Protein AF-A0A2S4N7K1-F1 (afdb_monomer)

Mean predicted aligned error: 11.55 Å

Secondary structure (DSSP, 8-state):
--HHHHHHHHHHHHHHHHHHHHHHSPPPHHHHHHHTTTTTTHHHHHHHHHHHHHHHHHHHHHHHHHH-HHHHHHHHHHHHHHHHHHHT--

Foldseek 3Di:
DPVVVVCCVVCVCVVVVVVCVCVVDPDDPVCVVVCVVPVVPPVVVVCVVVVVVVVVVVVVVVVVCVPPVVNVVVVVVVVVVVVVVVVVVD

pLDDT: mean 71.56, std 12.01, range [43.19, 93.19]

Organism: NCBI:txid1121886

Sequence (90 aa):
MKSSNVILGFLGGMAVGAVLGVLLAPEKGSETRKKLKEQGEDLVNNLKSNFDDLASKVASKADELLSKENVAEEVEHNLENLKNINKNIL

Solvent-accessible surface area (backbone atoms only — not comparable to full-atom values): 5088 Å² total; per-residue (Å²): 142,57,64,75,56,52,49,50,46,45,49,42,47,44,49,51,46,43,52,49,43,44,70,75,55,69,76,57,68,70,51,54,54,44,30,70,72,61,43,61,58,66,56,52,52,55,51,51,58,53,48,52,55,50,53,50,51,51,54,54,51,51,53,53,52,69,67,38,63,66,52,56,48,51,53,48,50,53,53,49,53,62,54,52,62,64,59,76,77,109

InterPro domains:
  IPR024623 Uncharacterised protein family YtxH [PF12732] (7-68)
  IPR052928 Uncharacterized desiccation-related membrane-associated [PTHR35792] (4-84)

Radius of gyration: 20.52 Å; Cα contacts (8 Å, |Δi|>4): 15; chains: 1; bounding box: 37×23×63 Å

Structure (mmCIF, N/CA/C/O backbone):
data_AF-A0A2S4N7K1-F1
#
_entry.id   AF-A0A2S4N7K1-F1
#
loop_
_atom_site.group_PDB
_atom_site.id
_atom_site.type_symbol
_atom_site.label_atom_id
_atom_site.label_alt_id
_atom_site.label_comp_id
_atom_site.label_asym_id
_atom_site.label_entity_id
_atom_site.label_seq_id
_atom_site.pdbx_PDB_ins_code
_atom_site.Cartn_x
_atom_site.Cartn_y
_atom_site.Cartn_z
_atom_site.occupancy
_atom_site.B_iso_or_equiv
_atom_site.auth_seq_id
_atom_site.auth_comp_id
_atom_site.auth_asym_id
_atom_site.auth_atom_id
_atom_site.pdbx_PDB_model_num
ATOM 1 N N . MET A 1 1 ? -0.400 12.758 -24.418 1.00 50.53 1 MET A N 1
ATOM 2 C CA . MET A 1 1 ? -1.476 11.909 -23.854 1.00 50.53 1 MET A CA 1
ATOM 3 C C . MET A 1 1 ? -0.845 10.604 -23.355 1.00 50.53 1 MET A C 1
ATOM 5 O O . MET A 1 1 ? -0.568 9.752 -24.178 1.00 50.53 1 MET A O 1
ATOM 9 N N . LYS A 1 2 ? -0.475 10.473 -22.069 1.00 60.00 2 LYS A N 1
ATOM 10 C CA . LYS A 1 2 ? 0.072 9.209 -21.496 1.00 60.00 2 LYS A CA 1
ATOM 11 C C . LYS A 1 2 ? -0.074 9.125 -19.970 1.00 60.00 2 LYS A C 1
ATOM 13 O O . LYS A 1 2 ? -0.382 8.060 -19.458 1.00 60.00 2 LYS A O 1
ATOM 18 N N . SER A 1 3 ? 0.014 10.254 -19.261 1.00 62.22 3 SER A N 1
ATOM 19 C CA . SER A 1 3 ? -0.198 10.313 -17.803 1.00 62.22 3 SER A CA 1
ATOM 20 C C . SER A 1 3 ? -1.608 9.871 -17.370 1.00 62.22 3 SER A C 1
ATOM 22 O O . SER A 1 3 ? -1.730 9.071 -16.449 1.00 62.22 3 SER A O 1
ATOM 24 N N . SER A 1 4 ? -2.661 10.247 -18.116 1.00 69.50 4 SER A N 1
ATOM 25 C CA . SER A 1 4 ? -4.029 9.747 -17.874 1.00 69.50 4 SER A CA 1
ATOM 26 C C . SER A 1 4 ? -4.112 8.219 -17.889 1.00 69.50 4 SER A C 1
ATOM 28 O O . SER A 1 4 ? -4.934 7.665 -17.179 1.00 69.50 4 SER A O 1
ATOM 30 N N . ASN A 1 5 ? -3.256 7.540 -18.658 1.00 71.75 5 ASN A N 1
ATOM 31 C CA . ASN A 1 5 ? -3.268 6.083 -18.774 1.00 71.75 5 ASN A CA 1
ATOM 32 C C . ASN A 1 5 ? -2.371 5.411 -17.728 1.00 71.75 5 ASN A C 1
ATOM 34 O O . ASN A 1 5 ? -2.693 4.319 -17.285 1.00 71.75 5 ASN A O 1
ATOM 38 N N . VAL A 1 6 ? -1.279 6.053 -17.295 1.00 84.06 6 VAL A N 1
ATOM 39 C CA . VAL A 1 6 ? -0.431 5.539 -16.204 1.00 84.06 6 VAL A CA 1
ATOM 40 C C . VAL A 1 6 ? -1.104 5.740 -14.854 1.00 84.06 6 VAL A C 1
ATOM 42 O O . VAL A 1 6 ? -1.034 4.855 -14.020 1.00 84.06 6 VAL A O 1
ATOM 45 N N . ILE A 1 7 ? -1.813 6.850 -14.642 1.00 85.62 7 ILE A N 1
ATOM 46 C CA . ILE A 1 7 ? -2.579 7.087 -13.411 1.00 85.62 7 ILE A CA 1
ATOM 47 C C . ILE A 1 7 ? -3.834 6.238 -13.410 1.00 85.62 7 ILE A C 1
ATOM 49 O O . ILE A 1 7 ? -4.139 5.626 -12.400 1.00 85.62 7 ILE A O 1
ATOM 53 N N . LEU A 1 8 ? -4.539 6.133 -14.534 1.00 86.38 8 LEU A N 1
ATOM 54 C CA . LEU A 1 8 ? -5.639 5.182 -14.620 1.00 86.38 8 LEU A CA 1
ATOM 55 C C . LEU A 1 8 ? -5.134 3.736 -14.512 1.00 86.38 8 LEU A C 1
ATOM 57 O O . LEU A 1 8 ? -5.848 2.891 -13.998 1.00 86.38 8 LEU A O 1
ATOM 61 N N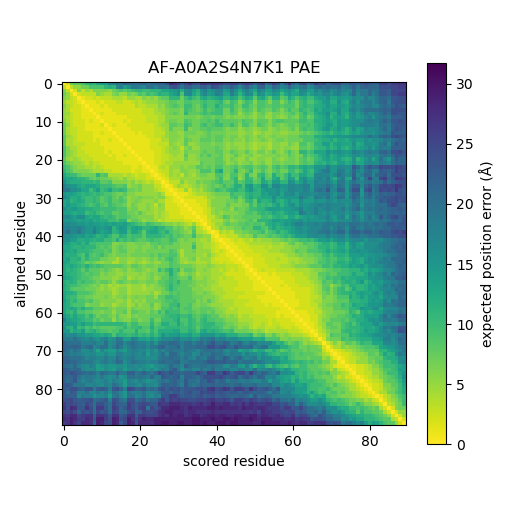 . GLY A 1 9 ? -3.892 3.462 -14.913 1.00 86.81 9 GLY A N 1
ATOM 62 C CA . GLY A 1 9 ? -3.2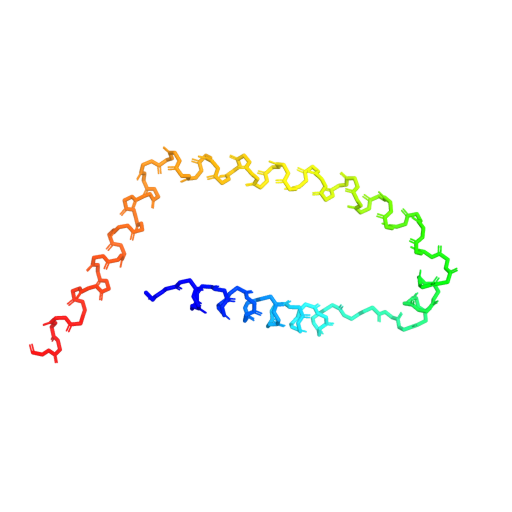25 2.173 -14.740 1.00 86.81 9 GLY A CA 1
ATOM 63 C C . GLY A 1 9 ? -2.705 1.922 -13.324 1.00 86.81 9 GLY A C 1
ATOM 64 O O . GLY A 1 9 ? -2.747 0.789 -12.872 1.00 86.81 9 GLY A O 1
ATOM 65 N N . PHE A 1 10 ? -2.271 2.948 -12.593 1.00 91.69 10 PHE A N 1
ATOM 66 C CA . PHE A 1 10 ? -1.795 2.852 -11.214 1.00 91.69 10 PHE A CA 1
ATOM 67 C C . PHE A 1 10 ? -2.942 2.927 -10.220 1.00 91.69 10 PHE A C 1
ATOM 69 O O . PHE A 1 10 ? -2.940 2.170 -9.274 1.00 91.69 10 PHE A O 1
ATOM 76 N N . LEU A 1 11 ? -3.944 3.779 -10.434 1.00 90.81 11 LEU A N 1
ATOM 77 C CA . LEU A 1 11 ? -5.188 3.804 -9.667 1.00 90.81 11 LEU A CA 1
ATOM 78 C C . LEU A 1 11 ? -6.063 2.627 -10.052 1.00 90.81 11 LEU A C 1
ATOM 80 O O . LEU A 1 11 ? -6.688 2.039 -9.190 1.00 90.81 11 LEU A O 1
ATOM 84 N N . GLY A 1 12 ? -6.057 2.236 -11.322 1.00 92.56 12 GLY A N 1
ATOM 85 C CA . GLY A 1 12 ? -6.543 0.930 -11.732 1.00 92.56 12 GLY A CA 1
ATOM 86 C C . GLY A 1 12 ? -5.781 -0.145 -10.976 1.00 92.56 12 GLY A C 1
ATOM 87 O O . GLY A 1 12 ? -6.398 -0.933 -10.294 1.00 92.56 12 GLY A O 1
ATOM 88 N N . GLY A 1 13 ? -4.453 -0.117 -10.971 1.00 90.56 13 GLY A N 1
ATOM 89 C CA . GLY A 1 13 ? -3.597 -1.089 -10.291 1.00 90.56 13 GLY A CA 1
ATOM 90 C C . GLY A 1 13 ? -3.670 -1.057 -8.765 1.00 90.56 13 GLY A C 1
ATOM 91 O O . GLY A 1 13 ? -3.468 -2.087 -8.144 1.00 90.56 13 GLY A O 1
ATOM 92 N N . MET A 1 14 ? -4.011 0.076 -8.156 1.00 93.19 14 MET A N 1
ATOM 93 C CA . MET A 1 14 ? -4.204 0.267 -6.722 1.00 93.19 14 MET A CA 1
ATOM 94 C C . MET A 1 14 ? -5.630 -0.039 -6.332 1.00 93.19 14 MET A C 1
ATOM 96 O O . MET A 1 14 ? -5.830 -0.582 -5.271 1.00 93.19 14 MET A O 1
ATOM 100 N N . ALA A 1 15 ? -6.631 0.324 -7.124 1.00 92.19 15 ALA A N 1
ATOM 101 C CA . ALA A 1 15 ? -8.019 -0.002 -6.842 1.00 92.19 15 ALA A CA 1
ATOM 102 C C . ALA A 1 15 ? -8.223 -1.486 -7.080 1.00 92.19 15 ALA A C 1
ATOM 104 O O . ALA A 1 15 ? -8.707 -2.173 -6.200 1.00 92.19 15 ALA A O 1
ATOM 105 N N . VAL A 1 16 ? -7.749 -2.009 -8.207 1.00 92.94 16 VAL A N 1
ATOM 106 C CA . VAL A 1 16 ? -7.615 -3.447 -8.422 1.00 92.94 16 VAL A CA 1
ATOM 107 C C . VAL A 1 16 ? -6.701 -4.019 -7.348 1.00 92.94 16 VAL A C 1
ATOM 109 O O . VAL A 1 16 ? -7.099 -4.960 -6.697 1.00 92.94 16 VAL A O 1
ATOM 112 N N . GLY A 1 17 ? -5.553 -3.426 -7.040 1.00 86.81 17 GLY A N 1
ATOM 113 C CA . GLY A 1 17 ? -4.624 -3.942 -6.027 1.00 86.81 17 GLY A CA 1
ATOM 114 C C . GLY A 1 17 ? -5.128 -3.888 -4.586 1.00 86.81 17 GLY A C 1
ATOM 115 O O . GLY A 1 17 ? -4.717 -4.713 -3.786 1.00 86.81 17 GLY A O 1
ATOM 116 N N . ALA A 1 18 ? -6.032 -2.975 -4.245 1.00 90.44 18 ALA A N 1
ATOM 117 C CA . ALA A 1 18 ? -6.615 -2.788 -2.920 1.00 90.44 18 ALA A CA 1
ATOM 118 C C . ALA A 1 18 ? -7.939 -3.521 -2.809 1.00 90.44 18 ALA A C 1
ATOM 120 O O . ALA A 1 18 ? -8.228 -4.064 -1.760 1.00 90.44 18 ALA A O 1
ATOM 121 N N . VAL A 1 19 ? -8.731 -3.596 -3.875 1.00 91.00 19 VAL A N 1
ATOM 122 C CA . VAL A 1 19 ? -9.876 -4.506 -3.945 1.00 91.00 19 VAL A CA 1
ATOM 123 C C . VAL A 1 19 ? -9.350 -5.922 -3.853 1.00 91.00 19 VAL A C 1
ATOM 125 O O . VAL A 1 19 ? -9.732 -6.646 -2.948 1.00 91.00 19 VAL A O 1
ATOM 128 N N . LEU A 1 20 ? -8.404 -6.294 -4.711 1.00 90.19 20 LEU A N 1
ATOM 129 C CA . LEU A 1 20 ? -7.693 -7.553 -4.580 1.00 90.19 20 LEU A CA 1
ATOM 130 C C . LEU A 1 20 ? -6.995 -7.622 -3.221 1.00 90.19 20 LEU A C 1
ATOM 132 O O . LEU A 1 20 ? -7.109 -8.644 -2.581 1.00 90.19 20 LEU A O 1
ATOM 136 N N . GLY A 1 21 ? -6.363 -6.563 -2.718 1.00 85.00 21 GLY A N 1
ATOM 137 C CA . GLY A 1 21 ? -5.662 -6.566 -1.428 1.00 85.00 21 GLY A CA 1
ATOM 138 C C . GLY A 1 21 ? -6.572 -6.825 -0.226 1.00 85.00 21 GLY A C 1
ATOM 139 O O . GLY A 1 21 ? -6.231 -7.626 0.634 1.00 85.00 21 GLY A O 1
ATOM 140 N N . VAL A 1 22 ? -7.755 -6.216 -0.193 1.00 85.38 22 VAL A N 1
ATOM 141 C CA . VAL A 1 22 ? -8.785 -6.382 0.843 1.00 85.38 22 VAL A CA 1
ATOM 142 C C . VAL A 1 22 ? -9.500 -7.721 0.688 1.00 85.38 22 VAL A C 1
ATOM 144 O O . VAL A 1 22 ? -9.778 -8.384 1.683 1.00 85.38 22 VAL A O 1
ATOM 147 N N . LEU A 1 23 ? -9.792 -8.140 -0.548 1.00 85.94 23 LEU A N 1
ATOM 148 C CA . LEU A 1 23 ? -10.406 -9.442 -0.826 1.00 85.94 23 LEU A CA 1
ATOM 149 C C . LEU A 1 23 ? -9.450 -10.597 -0.513 1.00 85.94 23 LEU A C 1
ATOM 151 O O . LEU A 1 23 ? -9.875 -11.610 0.034 1.00 85.94 23 LEU A O 1
ATOM 155 N N . LEU A 1 24 ? -8.174 -10.450 -0.865 1.00 82.12 24 LEU A N 1
ATOM 156 C CA . LEU A 1 24 ? -7.125 -11.439 -0.622 1.00 82.12 24 LEU A CA 1
ATOM 157 C C . LEU A 1 24 ? -6.702 -11.450 0.850 1.00 82.12 24 LEU A C 1
ATOM 159 O O . LEU A 1 24 ? -6.347 -12.511 1.356 1.00 82.12 24 LEU A O 1
ATOM 163 N N . ALA A 1 25 ? -6.765 -10.314 1.551 1.00 80.50 25 ALA A N 1
ATOM 164 C CA . ALA A 1 25 ? -6.457 -10.215 2.976 1.00 80.50 25 ALA A CA 1
ATOM 165 C C . ALA A 1 25 ? -7.587 -9.516 3.763 1.00 80.50 25 ALA A C 1
ATOM 167 O O . ALA A 1 25 ? -7.477 -8.332 4.098 1.00 80.50 25 ALA A O 1
ATOM 168 N N . PRO A 1 26 ? -8.669 -10.244 4.105 1.00 68.38 26 PRO A N 1
ATOM 169 C CA . PRO A 1 26 ? -9.744 -9.705 4.926 1.00 68.38 26 PRO A CA 1
ATOM 170 C C . PRO A 1 26 ? -9.380 -9.737 6.416 1.00 68.38 26 PRO A C 1
ATOM 172 O O . PRO A 1 26 ? -9.047 -10.781 6.984 1.00 68.38 26 PRO A O 1
ATOM 175 N N . GLU A 1 27 ? -9.505 -8.595 7.089 1.00 73.31 27 GLU A N 1
ATOM 176 C CA . GLU A 1 27 ? -9.392 -8.538 8.547 1.00 73.31 27 GLU A CA 1
ATOM 177 C C . GLU A 1 27 ? -10.662 -9.083 9.229 1.00 73.31 27 GLU A C 1
ATOM 179 O O . GLU A 1 27 ? -11.789 -8.883 8.770 1.00 73.31 27 GLU A O 1
ATOM 184 N N . LYS A 1 28 ? -10.509 -9.773 10.369 1.00 79.88 28 LYS A N 1
ATOM 185 C CA . LYS A 1 28 ? -11.654 -10.254 11.163 1.00 79.88 28 LYS A CA 1
ATOM 186 C C . LYS A 1 28 ? -12.451 -9.062 11.690 1.00 79.88 28 LYS A C 1
ATOM 188 O O . LYS A 1 28 ? -11.922 -8.262 12.449 1.00 79.88 28 LYS A O 1
ATOM 193 N N . GLY A 1 29 ? -13.750 -9.001 11.404 1.00 68.88 29 GLY A N 1
ATOM 194 C CA . GLY A 1 29 ? -14.580 -7.834 11.738 1.00 68.88 29 GLY A CA 1
ATOM 195 C C . GLY A 1 29 ? -14.653 -7.463 13.228 1.00 68.88 29 GLY A C 1
ATOM 196 O O . GLY A 1 29 ? -14.831 -6.292 13.549 1.00 68.88 29 GLY A O 1
ATOM 197 N N . SER A 1 30 ? -14.489 -8.422 14.147 1.00 77.88 30 SER A N 1
ATOM 198 C CA . SER A 1 30 ? -14.357 -8.130 15.586 1.00 77.88 30 SER A CA 1
ATOM 199 C C . SER A 1 30 ? -13.038 -7.426 15.903 1.00 77.88 30 SER A C 1
ATOM 201 O O . SER A 1 30 ? -13.028 -6.489 16.695 1.00 77.88 30 SER A O 1
ATOM 203 N N . GLU A 1 31 ? -11.946 -7.853 15.260 1.00 70.75 31 GLU A N 1
ATOM 204 C CA . GLU A 1 31 ? -10.648 -7.191 15.347 1.00 70.75 31 GLU A CA 1
ATOM 205 C C . GLU A 1 31 ? -10.710 -5.848 14.643 1.00 70.75 31 GLU A C 1
ATOM 207 O O . GLU A 1 31 ? -10.419 -4.897 15.313 1.00 70.75 31 GLU A O 1
ATOM 212 N N . THR A 1 32 ? -11.219 -5.672 13.419 1.00 73.69 32 THR A N 1
ATOM 213 C CA . THR A 1 32 ? -11.372 -4.330 12.803 1.00 73.69 32 THR A CA 1
ATOM 214 C C . THR A 1 32 ? -12.161 -3.363 13.685 1.00 73.69 32 THR A C 1
ATOM 216 O O . THR A 1 32 ? -11.818 -2.192 13.785 1.00 73.69 32 THR A O 1
ATOM 219 N N . ARG A 1 33 ? -13.193 -3.839 14.388 1.00 81.25 33 ARG A N 1
ATOM 220 C CA . ARG A 1 33 ? -13.993 -2.998 15.288 1.00 81.25 33 ARG A CA 1
ATOM 221 C C . ARG A 1 33 ? -13.273 -2.693 16.600 1.00 81.25 33 ARG A C 1
ATOM 223 O O . ARG A 1 33 ? -13.429 -1.603 17.130 1.00 81.25 33 ARG A O 1
ATOM 230 N N . LYS A 1 34 ? -12.479 -3.633 17.111 1.00 74.75 34 LYS A N 1
ATOM 231 C CA . LYS A 1 34 ? -11.602 -3.453 18.275 1.00 74.75 34 LYS A CA 1
ATOM 232 C C . LYS A 1 34 ? -10.316 -2.692 17.916 1.00 74.75 34 LYS A C 1
ATOM 234 O O . LYS A 1 34 ? -9.810 -1.946 18.728 1.00 74.75 34 LYS A O 1
ATOM 239 N N . LYS A 1 35 ? -9.857 -2.774 16.673 1.00 66.50 35 LYS A N 1
ATOM 240 C CA . LYS A 1 35 ? -8.737 -2.082 16.029 1.00 66.50 35 LYS A CA 1
ATOM 241 C C . LYS A 1 35 ? -9.111 -0.624 15.817 1.00 66.50 35 LYS A C 1
ATOM 243 O O . LYS A 1 35 ? -8.368 0.262 16.192 1.00 66.50 35 LYS A O 1
ATOM 248 N N . LEU A 1 36 ? -10.350 -0.386 15.401 1.00 69.00 36 LEU A N 1
ATOM 249 C CA . LEU A 1 36 ? -10.995 0.924 15.391 1.00 69.00 36 LEU A CA 1
ATOM 250 C C . LEU A 1 36 ? -11.214 1.510 16.799 1.00 69.00 36 LEU A C 1
ATOM 252 O O . LEU A 1 36 ? -11.366 2.719 16.927 1.00 69.00 36 LEU A O 1
ATOM 256 N N . LYS A 1 37 ? -11.254 0.673 17.846 1.00 75.50 37 LYS A N 1
ATOM 257 C CA . LYS A 1 37 ? -11.587 1.089 19.220 1.00 75.50 37 LYS A CA 1
ATOM 258 C C . LYS A 1 37 ? -10.382 1.183 20.171 1.00 75.50 37 LYS A C 1
ATOM 260 O O . LYS A 1 37 ? -10.434 1.965 21.107 1.00 75.50 37 LYS A O 1
ATOM 265 N N . GLU A 1 38 ? -9.337 0.394 19.943 1.00 67.69 38 GLU A N 1
ATOM 266 C CA . GLU A 1 38 ? -8.131 0.260 20.779 1.00 67.69 38 GLU A CA 1
ATOM 267 C C . GLU A 1 38 ? -6.843 0.284 19.938 1.00 67.69 38 GLU A C 1
ATOM 269 O O . GLU A 1 38 ? -5.881 0.943 20.305 1.00 67.69 38 GLU A O 1
ATOM 274 N N . GLN A 1 39 ? -6.790 -0.410 18.793 1.00 56.53 39 GLN A N 1
ATOM 275 C CA . GLN A 1 39 ? -5.543 -0.543 18.012 1.00 56.53 39 GLN A CA 1
ATOM 276 C C . GLN A 1 39 ? -5.316 0.604 17.000 1.00 56.53 39 GLN A C 1
ATOM 278 O O . GLN A 1 39 ? -4.387 0.536 16.197 1.00 56.53 39 GLN A O 1
ATOM 283 N N . GLY A 1 40 ? -6.141 1.656 17.022 1.00 58.09 40 GLY A N 1
ATOM 284 C CA . GLY A 1 40 ? -5.977 2.836 16.175 1.00 58.09 40 GLY A CA 1
ATOM 285 C C . GLY A 1 40 ? -4.760 3.668 16.571 1.00 58.09 40 GLY A C 1
ATOM 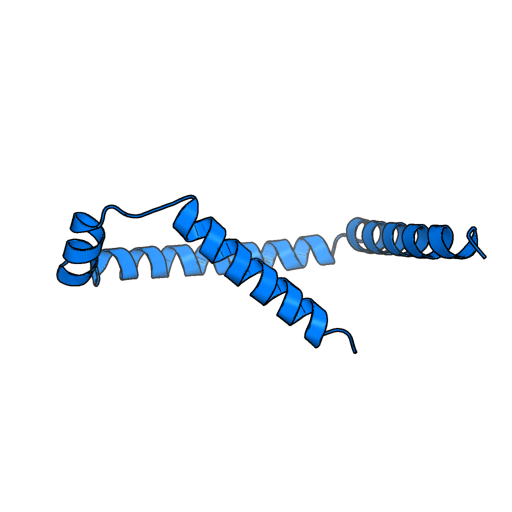286 O O . GLY A 1 40 ? -4.248 4.406 15.738 1.00 58.09 40 GLY A O 1
ATOM 287 N N . GLU A 1 41 ? -4.267 3.527 17.804 1.00 60.06 41 GLU A N 1
ATOM 288 C CA . GLU A 1 41 ? -3.161 4.346 18.306 1.00 60.06 41 GLU A CA 1
ATOM 289 C C . GLU A 1 41 ? -1.787 3.666 18.146 1.00 60.06 41 GLU A C 1
ATOM 291 O O . GLU A 1 41 ? -0.958 4.177 17.400 1.00 60.06 41 GLU A O 1
ATOM 296 N N . ASP A 1 42 ? -1.515 2.488 18.719 1.00 70.19 42 ASP A N 1
ATOM 297 C CA . ASP A 1 42 ? -0.134 1.943 18.721 1.00 70.19 42 ASP A CA 1
ATOM 298 C C . ASP A 1 42 ? 0.281 1.178 17.447 1.00 70.19 42 ASP A C 1
ATOM 300 O O . ASP A 1 42 ? 1.457 1.174 17.057 1.00 70.19 42 ASP A O 1
ATOM 304 N N . LEU A 1 43 ? -0.676 0.550 16.756 1.00 56.66 43 LEU A N 1
ATOM 305 C CA . LEU A 1 43 ? -0.432 -0.189 15.509 1.00 56.66 43 LEU A CA 1
ATOM 306 C C . LEU A 1 43 ? -0.208 0.766 14.332 1.00 56.66 43 LEU A C 1
ATOM 308 O O . LEU A 1 43 ? 0.651 0.522 13.491 1.00 56.66 43 LEU A O 1
ATOM 312 N N . VAL A 1 44 ? -0.930 1.885 14.317 1.00 63.75 44 VAL A N 1
ATOM 313 C CA . VAL A 1 44 ? -0.737 2.993 13.373 1.00 63.75 44 VAL A CA 1
ATOM 314 C C . VAL A 1 44 ? 0.621 3.658 13.580 1.00 63.75 44 VAL A C 1
ATOM 316 O O . VAL A 1 44 ? 1.238 4.069 12.601 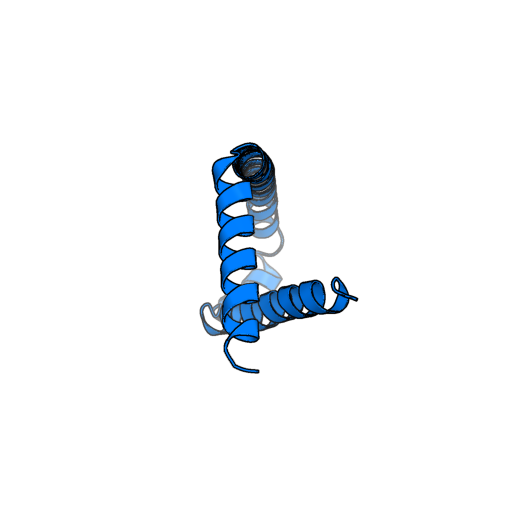1.00 63.75 44 VAL A O 1
ATOM 319 N N . ASN A 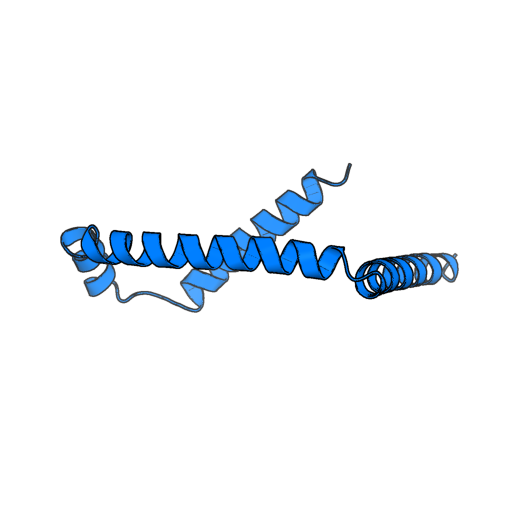1 45 ? 1.126 3.704 14.815 1.00 71.50 45 ASN A N 1
ATOM 320 C CA . ASN A 1 45 ? 2.392 4.362 15.127 1.00 71.50 45 ASN A CA 1
ATOM 321 C C . ASN A 1 45 ? 3.632 3.524 14.749 1.00 71.50 45 ASN A C 1
ATOM 323 O O . ASN A 1 45 ? 4.576 4.073 14.183 1.00 71.50 45 ASN A O 1
ATOM 327 N N . ASN A 1 46 ? 3.626 2.198 14.934 1.00 70.38 46 ASN A N 1
ATOM 328 C CA . ASN A 1 46 ? 4.732 1.335 14.474 1.00 70.38 46 ASN A CA 1
ATOM 329 C C . ASN A 1 46 ? 4.689 1.022 12.963 1.00 70.38 46 ASN A C 1
ATOM 331 O O . ASN A 1 46 ? 5.751 0.894 12.343 1.00 70.38 46 ASN A O 1
ATOM 335 N N . LEU A 1 47 ? 3.495 0.955 12.343 1.00 71.31 47 LEU A N 1
ATOM 336 C CA . LEU A 1 47 ? 3.363 0.924 10.875 1.00 71.31 47 LEU A CA 1
ATOM 337 C C . LEU A 1 47 ? 3.931 2.200 10.254 1.00 71.31 47 LEU A C 1
ATOM 339 O O . LEU A 1 47 ? 4.602 2.118 9.235 1.00 71.31 47 LEU A O 1
ATOM 343 N N . LYS A 1 48 ? 3.733 3.354 10.896 1.00 67.25 48 LYS A N 1
ATOM 344 C CA . LYS A 1 48 ? 4.307 4.640 10.482 1.00 67.25 48 LYS A CA 1
ATOM 345 C C . LYS A 1 48 ? 5.827 4.608 10.396 1.00 67.25 48 LYS A C 1
ATOM 347 O O . LYS A 1 48 ? 6.387 5.034 9.398 1.00 67.25 48 LYS A O 1
ATOM 352 N N . SER A 1 49 ? 6.480 4.058 11.417 1.00 76.75 49 SER A N 1
ATOM 353 C CA . SER A 1 49 ? 7.942 4.100 11.489 1.00 76.75 49 SER A CA 1
ATOM 354 C C . SER A 1 49 ? 8.619 3.118 10.526 1.00 76.75 49 SER A C 1
ATOM 356 O O . SER A 1 49 ? 9.648 3.442 9.950 1.00 76.75 49 SER A O 1
ATOM 358 N N . ASN A 1 50 ? 8.043 1.931 10.303 1.00 68.44 50 ASN A N 1
ATOM 359 C CA . ASN A 1 50 ? 8.591 0.955 9.347 1.00 68.44 50 ASN A CA 1
ATOM 360 C C . ASN A 1 50 ? 8.203 1.272 7.891 1.00 68.44 50 ASN A C 1
ATOM 362 O O . ASN A 1 50 ? 8.920 0.892 6.967 1.00 68.44 50 ASN A O 1
ATOM 366 N N . PHE A 1 51 ? 7.082 1.965 7.671 1.00 81.56 51 PHE A N 1
ATOM 367 C CA . PHE A 1 51 ? 6.694 2.465 6.352 1.00 81.56 51 PHE A CA 1
ATOM 368 C C . PHE A 1 51 ? 7.633 3.584 5.878 1.00 81.56 51 PHE A C 1
ATOM 370 O O . PHE A 1 51 ? 7.943 3.626 4.691 1.00 81.56 51 PHE A O 1
ATOM 377 N N . ASP A 1 52 ? 8.174 4.396 6.794 1.00 76.69 52 ASP A N 1
ATOM 378 C CA . ASP A 1 52 ? 9.194 5.415 6.495 1.00 76.69 52 ASP A CA 1
ATOM 379 C C . ASP A 1 52 ? 10.531 4.806 6.031 1.00 76.69 52 ASP A C 1
ATOM 381 O O . ASP A 1 52 ? 11.109 5.234 5.025 1.00 76.69 52 ASP A O 1
ATOM 385 N N . ASP A 1 53 ? 11.004 3.744 6.682 1.00 83.62 53 ASP A N 1
ATOM 386 C CA . ASP A 1 53 ? 12.242 3.063 6.274 1.00 83.62 53 ASP A CA 1
ATOM 387 C C . ASP A 1 53 ? 12.078 2.266 4.970 1.00 83.62 53 ASP A C 1
ATOM 389 O O . ASP A 1 53 ? 12.994 2.179 4.142 1.00 83.62 53 ASP A O 1
ATOM 393 N N . LEU A 1 54 ? 10.896 1.686 4.753 1.00 78.69 54 LEU A N 1
ATOM 394 C CA . LEU A 1 54 ? 10.574 0.934 3.542 1.00 78.69 54 LEU A CA 1
ATOM 395 C C . LEU A 1 54 ? 10.366 1.868 2.341 1.00 78.69 54 LEU A C 1
ATOM 397 O O . LEU A 1 54 ? 10.835 1.557 1.246 1.00 78.69 54 LEU A O 1
ATOM 401 N N . ALA A 1 55 ? 9.770 3.044 2.553 1.00 69.94 55 ALA A N 1
ATOM 402 C CA . ALA A 1 55 ? 9.704 4.114 1.561 1.00 69.94 55 ALA A CA 1
ATOM 403 C C . ALA A 1 55 ? 11.107 4.607 1.173 1.00 69.94 55 ALA A C 1
ATOM 405 O O . ALA A 1 55 ? 11.394 4.791 -0.011 1.00 69.94 55 ALA A O 1
ATOM 406 N N . SER A 1 56 ? 12.012 4.712 2.147 1.00 85.44 56 SER A N 1
ATOM 407 C CA . SER A 1 56 ? 13.394 5.144 1.916 1.00 85.44 56 SER A CA 1
ATOM 408 C C . SER A 1 56 ? 14.209 4.114 1.117 1.00 85.44 56 SER A C 1
ATOM 410 O O . SER A 1 56 ? 14.906 4.470 0.169 1.00 85.44 56 SER A O 1
ATOM 412 N N . LYS A 1 57 ? 14.077 2.811 1.407 1.00 78.69 57 LYS A N 1
ATOM 413 C CA . LYS A 1 57 ? 14.747 1.740 0.634 1.00 78.69 57 LYS A CA 1
ATOM 414 C C . LYS A 1 57 ? 14.191 1.560 -0.777 1.00 78.69 57 LYS A C 1
ATOM 416 O O . LYS A 1 57 ? 14.949 1.208 -1.682 1.00 78.69 57 LYS A O 1
ATOM 421 N N . VAL A 1 58 ? 12.890 1.776 -0.974 1.00 83.88 58 VAL A N 1
ATOM 422 C CA . VAL A 1 58 ? 12.278 1.782 -2.311 1.00 83.88 58 VAL A CA 1
ATOM 423 C C . VAL A 1 58 ? 12.785 2.978 -3.122 1.00 83.88 58 VAL A C 1
ATOM 425 O O . VAL A 1 58 ? 13.076 2.803 -4.302 1.00 83.88 58 VAL A O 1
ATOM 428 N N . ALA A 1 59 ? 13.003 4.138 -2.490 1.00 66.69 59 ALA A N 1
ATOM 429 C CA . ALA A 1 59 ? 13.606 5.308 -3.131 1.00 66.69 59 ALA A CA 1
ATOM 430 C C . ALA A 1 59 ? 15.050 5.042 -3.589 1.00 66.69 59 ALA A C 1
ATOM 432 O O . ALA A 1 59 ? 15.392 5.302 -4.738 1.00 66.69 59 ALA A O 1
ATOM 433 N N . SER A 1 60 ? 15.877 4.423 -2.746 1.00 84.06 60 SER A N 1
ATOM 434 C CA . SER A 1 60 ? 17.270 4.141 -3.119 1.00 84.06 60 SER A CA 1
ATOM 435 C C . SER A 1 60 ? 17.415 3.018 -4.158 1.00 84.06 60 SER A C 1
ATOM 437 O O . SER A 1 60 ? 18.254 3.110 -5.049 1.00 84.06 60 SER A O 1
ATOM 439 N N . LYS A 1 61 ? 16.596 1.955 -4.093 1.00 67.44 61 LYS A N 1
ATOM 440 C CA . LYS A 1 61 ? 16.594 0.888 -5.117 1.00 67.44 61 LYS A CA 1
ATOM 441 C C . LYS A 1 61 ? 16.039 1.360 -6.457 1.00 67.44 61 LYS A C 1
ATOM 443 O O . LYS A 1 61 ? 16.463 0.844 -7.485 1.00 67.44 61 LYS A O 1
ATOM 448 N N . ALA A 1 62 ? 15.102 2.303 -6.461 1.00 73.12 62 ALA A N 1
ATOM 449 C CA . ALA A 1 62 ? 14.635 2.914 -7.698 1.00 73.12 62 ALA A CA 1
ATOM 450 C C . ALA A 1 62 ? 15.767 3.708 -8.378 1.00 73.12 62 ALA A C 1
ATOM 452 O O . ALA A 1 62 ? 15.961 3.543 -9.577 1.00 7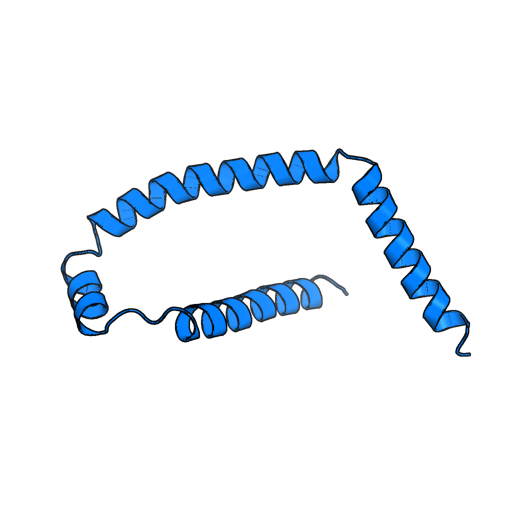3.12 62 ALA A O 1
ATOM 453 N N . ASP A 1 63 ? 16.586 4.446 -7.619 1.00 70.62 63 ASP A N 1
ATOM 454 C CA . ASP A 1 63 ? 17.771 5.146 -8.150 1.00 70.62 63 ASP A CA 1
ATOM 455 C C . ASP A 1 63 ? 18.844 4.186 -8.692 1.00 70.62 63 ASP A C 1
ATOM 457 O O . ASP A 1 63 ? 19.441 4.432 -9.743 1.00 70.62 63 ASP A O 1
ATOM 461 N N . GLU A 1 64 ? 19.067 3.054 -8.024 1.00 71.81 64 GLU A N 1
ATOM 462 C CA . GLU A 1 64 ? 20.043 2.047 -8.461 1.00 71.81 64 GLU A CA 1
ATOM 463 C C . GLU A 1 64 ? 19.593 1.314 -9.740 1.00 71.81 64 GLU A C 1
ATOM 465 O O . GLU A 1 64 ? 20.402 1.046 -10.630 1.00 71.81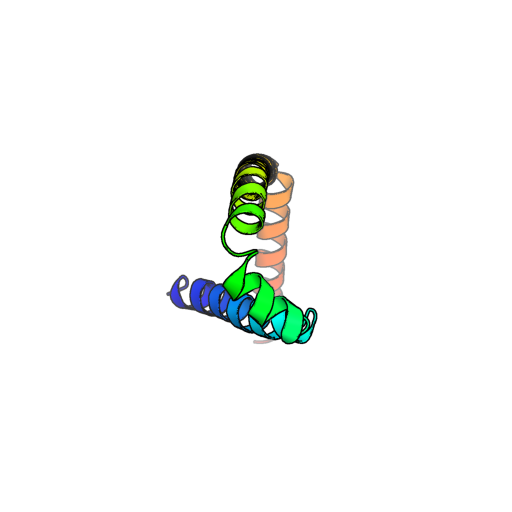 64 GLU A O 1
ATOM 470 N N . LEU A 1 65 ? 18.294 1.017 -9.865 1.00 67.00 65 LEU A N 1
ATOM 471 C CA . LEU A 1 65 ? 17.714 0.374 -11.051 1.00 67.00 65 LEU A CA 1
ATOM 472 C C . LEU A 1 65 ? 17.679 1.296 -12.275 1.00 67.00 65 LEU A C 1
ATOM 474 O O . LEU A 1 65 ? 17.744 0.799 -13.394 1.00 67.00 65 LEU A O 1
ATOM 478 N N . LEU A 1 66 ? 17.601 2.612 -12.075 1.00 58.00 66 LEU A N 1
ATOM 479 C CA . LEU A 1 66 ? 17.630 3.603 -13.157 1.00 58.00 66 LEU A CA 1
ATOM 480 C C . LEU A 1 66 ? 19.055 3.963 -13.590 1.00 58.00 66 LEU A C 1
ATOM 482 O O . LEU A 1 66 ? 19.271 4.359 -14.731 1.00 58.00 66 LEU A O 1
ATOM 486 N N . SER A 1 67 ? 20.023 3.794 -12.691 1.00 65.06 67 SER A N 1
ATOM 487 C CA . SER A 1 67 ? 21.441 4.041 -12.970 1.00 65.06 67 SER A CA 1
ATOM 488 C C . SER A 1 67 ? 22.141 2.845 -13.628 1.00 65.06 67 SER A C 1
ATOM 490 O O . SER A 1 67 ? 23.201 3.010 -14.229 1.00 65.06 67 SER A O 1
ATOM 492 N N . LYS A 1 68 ? 21.573 1.633 -13.538 1.00 59.56 68 LYS A N 1
ATOM 493 C CA . LYS A 1 68 ? 22.027 0.471 -14.317 1.00 59.56 68 LYS A CA 1
ATOM 494 C C . LYS A 1 68 ? 21.549 0.594 -15.768 1.00 59.56 68 LYS A C 1
ATOM 496 O O . LYS A 1 68 ? 20.405 0.269 -16.076 1.00 59.56 68 LYS A O 1
ATOM 501 N N . GLU A 1 69 ? 22.465 1.005 -16.645 1.00 57.25 69 GLU A N 1
ATOM 502 C CA . GLU A 1 69 ? 22.316 1.158 -18.107 1.00 57.25 69 GLU A CA 1
ATOM 503 C C . GLU A 1 69 ? 21.580 -0.026 -18.777 1.00 57.25 69 GLU A C 1
ATOM 505 O O . GLU A 1 69 ? 20.746 0.165 -19.654 1.00 57.25 69 GLU A O 1
ATOM 510 N N . ASN A 1 70 ? 21.752 -1.244 -18.256 1.00 58.72 70 ASN A N 1
ATOM 511 C CA . ASN A 1 70 ? 21.124 -2.477 -18.739 1.00 58.72 70 ASN A CA 1
ATOM 512 C C . ASN A 1 70 ? 19.584 -2.494 -18.638 1.00 58.72 70 ASN A C 1
ATOM 514 O O . ASN A 1 70 ? 18.926 -3.121 -19.461 1.00 58.72 70 ASN A O 1
ATOM 518 N N . VAL A 1 71 ? 18.993 -1.847 -17.625 1.00 63.09 71 VAL A N 1
ATOM 519 C CA . VAL A 1 71 ? 17.524 -1.776 -17.468 1.00 63.09 71 VAL A CA 1
ATOM 520 C C . VAL A 1 71 ? 16.947 -0.705 -18.390 1.00 63.09 71 VAL A C 1
ATOM 522 O O . VAL A 1 71 ? 15.850 -0.874 -18.920 1.00 63.09 71 VAL A O 1
ATOM 525 N N . ALA A 1 72 ? 17.700 0.372 -18.623 1.00 58.00 72 ALA A N 1
ATOM 526 C CA . ALA A 1 72 ? 17.353 1.371 -19.624 1.00 58.00 72 ALA A CA 1
ATOM 527 C C . ALA A 1 72 ? 17.363 0.750 -21.034 1.00 58.00 72 ALA A C 1
ATOM 529 O O . ALA A 1 72 ? 16.382 0.894 -21.760 1.00 58.00 72 ALA A O 1
ATOM 530 N N . GLU A 1 73 ? 18.384 -0.046 -21.364 1.00 60.22 73 GLU A N 1
ATOM 531 C CA . GLU A 1 73 ? 18.478 -0.755 -22.647 1.00 60.22 73 GLU A CA 1
ATOM 532 C C . GLU A 1 73 ? 17.442 -1.882 -22.805 1.00 60.22 73 GLU A C 1
ATOM 534 O O . GLU A 1 73 ? 16.870 -2.036 -23.881 1.00 60.22 73 GLU A O 1
ATOM 539 N N . GLU A 1 74 ? 17.138 -2.669 -21.765 1.00 60.25 74 GLU A N 1
ATOM 540 C CA . GLU A 1 74 ? 16.142 -3.755 -21.847 1.00 60.25 74 GLU A CA 1
ATOM 541 C C . GLU A 1 74 ? 14.706 -3.220 -21.991 1.00 60.25 74 GLU A C 1
ATOM 543 O O . GLU A 1 74 ? 13.874 -3.809 -22.693 1.00 60.25 74 GLU A O 1
ATOM 548 N N . VAL A 1 75 ? 14.412 -2.069 -21.380 1.00 65.94 75 VAL A N 1
ATOM 549 C CA . VAL A 1 75 ? 13.150 -1.347 -21.589 1.00 65.94 75 VAL A CA 1
ATOM 550 C C . VAL A 1 75 ? 13.107 -0.750 -22.996 1.00 65.94 75 VAL A C 1
ATOM 552 O O . VAL A 1 75 ? 12.075 -0.865 -23.656 1.00 65.94 75 VAL A O 1
ATOM 555 N N . GLU A 1 76 ? 14.206 -0.188 -23.505 1.00 59.12 76 GLU A N 1
ATOM 556 C CA . GLU A 1 76 ? 14.285 0.298 -24.888 1.00 59.12 76 GLU A CA 1
ATOM 557 C C . GLU A 1 76 ? 14.133 -0.831 -25.921 1.00 59.12 76 GLU A C 1
ATOM 559 O O . GLU A 1 76 ? 13.306 -0.715 -26.825 1.00 59.12 76 GLU A O 1
ATOM 564 N N . HIS A 1 77 ? 14.808 -1.968 -25.751 1.00 59.75 77 HIS A 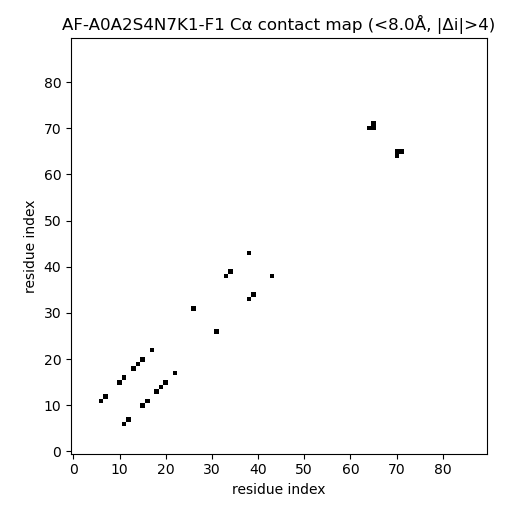N 1
ATOM 565 C CA . HIS A 1 77 ? 14.759 -3.100 -26.682 1.00 59.75 77 HIS A CA 1
ATOM 566 C C . HIS A 1 77 ? 13.396 -3.813 -26.680 1.00 59.75 77 HIS A C 1
ATOM 568 O O . HIS A 1 77 ? 12.884 -4.207 -27.731 1.00 59.75 77 HIS A O 1
ATOM 574 N N . ASN A 1 78 ? 12.738 -3.929 -25.521 1.00 67.00 78 ASN A N 1
ATOM 575 C CA . ASN A 1 78 ? 11.362 -4.430 -25.458 1.00 67.00 78 ASN A CA 1
ATOM 576 C C . ASN A 1 78 ? 10.360 -3.443 -26.075 1.00 67.00 78 ASN A C 1
ATOM 578 O O . ASN A 1 78 ? 9.393 -3.872 -26.703 1.00 67.00 78 ASN A O 1
ATOM 582 N N . LEU A 1 79 ? 10.595 -2.132 -25.982 1.00 61.88 79 LEU A N 1
ATOM 583 C 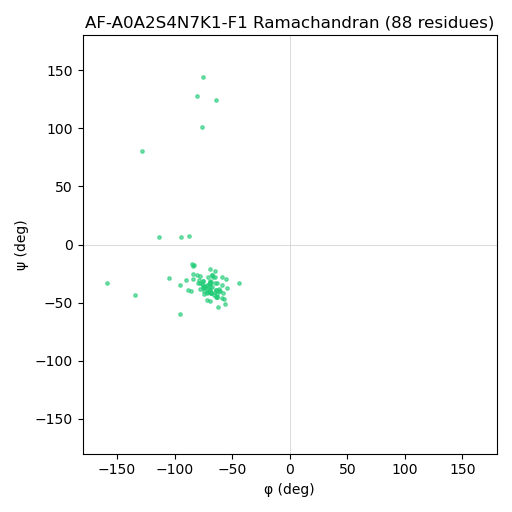CA . LEU A 1 79 ? 9.787 -1.131 -26.687 1.00 61.88 79 LEU A CA 1
ATOM 584 C C . LEU A 1 79 ? 10.026 -1.154 -28.208 1.00 61.88 79 LEU A C 1
ATOM 586 O O . LEU A 1 79 ? 9.075 -0.953 -28.970 1.00 61.88 79 LEU A O 1
ATOM 590 N N . GLU A 1 80 ? 11.249 -1.440 -28.663 1.00 63.38 80 GLU A N 1
ATOM 591 C CA . GLU A 1 80 ? 11.573 -1.629 -30.084 1.00 63.38 80 GLU A CA 1
ATOM 592 C C . GLU A 1 80 ? 10.941 -2.905 -30.662 1.00 63.38 80 GLU A C 1
ATOM 594 O O . GLU A 1 80 ? 10.337 -2.868 -31.738 1.00 63.38 80 GLU A O 1
ATOM 599 N N . ASN A 1 81 ? 10.961 -4.017 -29.921 1.00 64.25 81 ASN A N 1
ATOM 600 C CA . ASN A 1 81 ? 10.299 -5.262 -30.325 1.00 64.25 81 ASN A CA 1
ATOM 601 C C . ASN A 1 81 ? 8.773 -5.110 -30.413 1.00 64.25 81 ASN A C 1
ATOM 603 O O . ASN A 1 81 ? 8.159 -5.584 -31.371 1.00 64.25 81 ASN A O 1
ATOM 607 N N . LEU A 1 82 ? 8.154 -4.372 -29.486 1.00 64.88 82 LEU A N 1
ATOM 608 C CA . LEU A 1 82 ? 6.724 -4.046 -29.553 1.00 64.88 82 LEU A CA 1
ATOM 609 C C . LEU A 1 82 ? 6.378 -3.123 -30.737 1.00 64.88 82 LEU A C 1
ATOM 611 O O . LEU A 1 82 ? 5.267 -3.196 -31.267 1.00 64.88 82 LEU A O 1
ATOM 615 N N . LYS A 1 83 ? 7.318 -2.284 -31.197 1.00 59.31 83 LYS A N 1
ATOM 616 C CA . LYS A 1 83 ? 7.167 -1.471 -32.418 1.00 59.31 83 LYS A CA 1
ATOM 617 C C . LYS A 1 83 ? 7.239 -2.311 -33.692 1.00 59.31 83 LYS A C 1
ATOM 619 O O . LYS A 1 83 ? 6.465 -2.073 -34.618 1.00 59.31 83 LYS A O 1
ATOM 624 N N . ASN A 1 84 ? 8.140 -3.285 -33.742 1.00 61.34 84 ASN A N 1
ATOM 625 C CA . ASN A 1 84 ? 8.359 -4.092 -34.942 1.00 61.34 84 ASN A CA 1
ATOM 626 C C . ASN A 1 84 ? 7.250 -5.131 -35.173 1.00 61.34 84 ASN A C 1
ATOM 628 O O . ASN A 1 84 ? 6.880 -5.366 -36.323 1.00 61.34 84 ASN A O 1
ATOM 632 N N . ILE A 1 85 ? 6.634 -5.665 -34.109 1.00 60.38 85 ILE A N 1
ATOM 633 C CA . ILE A 1 85 ? 5.484 -6.588 -34.210 1.00 60.38 85 ILE A CA 1
ATOM 634 C C . ILE A 1 85 ? 4.296 -5.943 -34.944 1.00 60.38 85 ILE A C 1
ATOM 636 O O . ILE A 1 85 ? 3.608 -6.615 -35.707 1.00 60.38 85 ILE A O 1
ATOM 640 N N . ASN A 1 86 ? 4.076 -4.635 -34.783 1.00 55.97 86 ASN A N 1
ATOM 641 C CA . ASN A 1 86 ? 2.953 -3.947 -35.426 1.00 55.97 86 ASN A CA 1
ATOM 642 C C . ASN A 1 86 ? 3.236 -3.527 -36.885 1.00 55.97 86 ASN A C 1
ATOM 644 O O . ASN A 1 86 ? 2.311 -3.251 -37.640 1.00 55.97 86 ASN A O 1
ATOM 648 N N . LYS A 1 87 ? 4.507 -3.486 -37.312 1.00 54.75 87 LYS A N 1
ATOM 649 C CA . LYS A 1 87 ? 4.879 -3.123 -38.693 1.00 54.75 87 LYS A CA 1
ATOM 650 C C . LYS A 1 87 ? 4.826 -4.309 -39.662 1.00 54.75 87 LYS A C 1
ATOM 652 O O . LYS A 1 87 ? 4.777 -4.096 -40.862 1.00 54.75 87 LYS A O 1
ATOM 657 N N . ASN A 1 88 ? 4.811 -5.542 -39.155 1.00 48.69 88 ASN A N 1
ATOM 658 C CA . ASN A 1 88 ? 4.750 -6.757 -39.975 1.00 48.69 88 ASN A CA 1
ATOM 659 C C . ASN A 1 88 ? 3.315 -7.294 -40.179 1.00 48.69 88 ASN A C 1
ATOM 661 O O . ASN A 1 88 ? 3.141 -8.388 -40.708 1.00 48.69 88 ASN A O 1
ATOM 665 N N . ILE A 1 89 ? 2.294 -6.557 -39.722 1.00 54.88 89 ILE A N 1
ATOM 666 C CA . ILE A 1 89 ? 0.865 -6.905 -39.875 1.00 54.88 89 ILE A CA 1
ATOM 667 C C . ILE A 1 89 ? 0.137 -5.895 -40.804 1.00 54.88 89 ILE A C 1
ATOM 669 O O . ILE A 1 89 ? -1.073 -5.992 -40.993 1.00 54.88 89 ILE A O 1
ATOM 673 N N . LEU A 1 90 ? 0.865 -4.957 -41.436 1.00 43.19 90 LEU A N 1
ATOM 674 C CA . LEU A 1 90 ? 0.365 -4.050 -42.485 1.00 43.19 90 LEU A CA 1
ATOM 675 C C . LEU A 1 90 ? 1.196 -4.161 -43.764 1.00 43.19 90 LEU A C 1
ATOM 677 O O . LEU A 1 90 ? 2.434 -4.017 -43.665 1.00 43.19 90 LEU A O 1
#